Protein AF-A0A182YTF9-F1 (afdb_monomer_lite)

Secondary structure (DSSP, 8-state):
--TT-S-SSPPPSSTTSPPPP-HHHHHHSS----------TTS-GGG--HHHHHHHHHHHHHHHHHHHHHHHHT----TTSPPP----TTSEEEEEEEE-TTS-EEEEEEEETTS-EEEEEGGG--------

Organism: Anopheles stephensi (NCBI:txid30069)

Sequence (132 aa):
MCLNSRPLTPIPNSPDDLEVLTPGHFITGSNLQMVHEVDVTKIPDNRLTHWERTQKIMQAIWARWYPEYLQQLQARATKGCKPPVKVELGKLKLFHFNPGKDDIVRVVSLKTIDGKTITRPVAKIALLPLQD

pLDDT: mean 78.74, std 13.12, range [42.38, 94.5]

InterPro domains:
  IPR040676 Domain of unknown function DUF5641 [PF18701] (50-77)
  IPR040676 Domain of unknown function DUF5641 [PF18701] (83-128)

Radius of gyration: 21.81 Å; chains: 1; bounding box: 58×39×56 Å

Foldseek 3Di:
DCPFQDFPDDDDDDPPDDDGDTNVCVVPVDHPDDDDDDACLPPDPVPDDPVVVVVNVVVVCCVVVVVVVVVVVPPPCDVPNDPPPPPPPPQWDFDAFDADPVRHGQKTWIAGPVRDIDIDGPVPDDDDPDDD

Structure (mmCIF, N/CA/C/O backbone):
data_AF-A0A182YTF9-F1
#
_entry.id   AF-A0A182YTF9-F1
#
loop_
_atom_site.group_PDB
_atom_site.id
_atom_site.type_symbol
_atom_site.label_atom_id
_atom_site.label_alt_id
_atom_site.label_comp_id
_atom_site.label_asym_id
_atom_site.label_entity_id
_atom_site.label_seq_id
_atom_site.pdbx_PDB_ins_code
_atom_site.Cartn_x
_atom_site.Cartn_y
_atom_site.Cartn_z
_atom_site.occupancy
_atom_site.B_iso_or_equiv
_atom_site.auth_seq_id
_atom_site.auth_comp_id
_atom_site.auth_asym_id
_atom_site.auth_atom_id
_atom_site.pdbx_PDB_model_num
ATOM 1 N N . MET A 1 1 ? 7.658 -4.626 -6.310 1.00 52.09 1 MET A N 1
ATOM 2 C CA . MET A 1 1 ? 7.806 -4.080 -4.936 1.00 52.09 1 MET A CA 1
ATOM 3 C C . MET A 1 1 ? 6.552 -4.369 -4.122 1.00 52.09 1 MET A C 1
ATOM 5 O O . MET A 1 1 ? 5.469 -4.325 -4.679 1.00 52.09 1 MET A O 1
ATOM 9 N N . CYS A 1 2 ? 6.690 -4.665 -2.830 1.00 60.22 2 CYS A N 1
ATOM 10 C CA . CYS A 1 2 ? 5.681 -5.353 -2.010 1.00 60.22 2 CYS A CA 1
ATOM 11 C C . CYS A 1 2 ? 5.376 -4.616 -0.687 1.00 60.22 2 CYS A C 1
ATOM 13 O O . CYS A 1 2 ? 5.368 -5.218 0.384 1.00 60.22 2 CYS A O 1
ATOM 15 N N . LEU A 1 3 ? 5.109 -3.303 -0.746 1.00 67.94 3 LEU A N 1
ATOM 16 C CA . LEU A 1 3 ? 4.837 -2.486 0.452 1.00 67.94 3 LEU A CA 1
ATOM 17 C C . LEU A 1 3 ? 3.601 -2.975 1.240 1.00 67.94 3 LEU A C 1
ATOM 19 O O . LEU A 1 3 ? 3.587 -2.921 2.465 1.00 67.94 3 LEU A O 1
ATOM 23 N N . ASN A 1 4 ? 2.601 -3.519 0.541 1.00 76.38 4 ASN A N 1
ATOM 24 C CA . ASN A 1 4 ? 1.325 -3.956 1.119 1.00 76.38 4 ASN A CA 1
ATOM 25 C C . ASN A 1 4 ? 1.134 -5.482 1.116 1.00 76.38 4 ASN A C 1
ATOM 27 O O . ASN A 1 4 ? 0.082 -5.962 1.530 1.00 76.38 4 ASN A O 1
ATOM 31 N N . SER A 1 5 ? 2.134 -6.247 0.670 1.00 80.62 5 SER A N 1
ATOM 32 C CA . SER A 1 5 ? 2.064 -7.717 0.603 1.00 80.62 5 SER A CA 1
ATOM 33 C C . SER A 1 5 ? 2.675 -8.392 1.839 1.00 80.62 5 SER A C 1
ATOM 35 O O . SER A 1 5 ? 2.741 -9.614 1.903 1.00 80.62 5 SER A O 1
ATOM 37 N N . ARG A 1 6 ? 3.142 -7.616 2.830 1.00 80.06 6 ARG A N 1
ATOM 38 C CA . ARG A 1 6 ? 3.719 -8.164 4.064 1.00 80.06 6 ARG A CA 1
ATOM 39 C C . ARG A 1 6 ? 2.627 -8.831 4.923 1.00 80.06 6 ARG A C 1
ATOM 41 O O . ARG A 1 6 ? 1.633 -8.168 5.214 1.00 80.06 6 ARG A O 1
ATOM 48 N N . PRO A 1 7 ? 2.825 -10.076 5.387 1.00 80.94 7 PRO A N 1
ATOM 49 C CA . PRO A 1 7 ? 1.922 -10.750 6.322 1.00 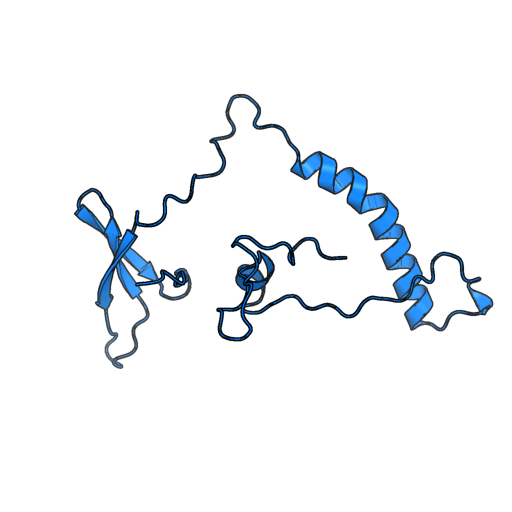80.94 7 PRO A CA 1
ATOM 50 C C . PRO A 1 7 ? 1.668 -9.949 7.609 1.00 80.94 7 PRO A C 1
ATOM 52 O O . PRO A 1 7 ? 2.614 -9.480 8.247 1.00 80.94 7 PRO A O 1
ATOM 55 N N . LEU A 1 8 ? 0.396 -9.813 7.994 1.00 78.62 8 LEU A N 1
ATOM 56 C CA . LEU A 1 8 ? -0.050 -9.355 9.319 1.00 78.62 8 LEU A CA 1
ATOM 57 C C . LEU A 1 8 ? -0.298 -10.529 10.271 1.00 78.62 8 LEU A C 1
ATOM 59 O O . LEU A 1 8 ? -0.228 -10.355 11.485 1.00 78.62 8 LEU A O 1
ATOM 63 N N . THR A 1 9 ? -0.588 -11.707 9.722 1.00 77.19 9 THR A N 1
ATOM 64 C CA . THR A 1 9 ? -0.745 -12.970 10.449 1.00 77.19 9 THR A CA 1
ATOM 65 C C . THR A 1 9 ? 0.479 -13.867 10.235 1.00 77.19 9 THR A C 1
ATOM 67 O O . THR A 1 9 ? 1.241 -13.640 9.288 1.00 77.19 9 THR A O 1
ATOM 70 N N . PRO A 1 10 ? 0.700 -14.881 11.094 1.00 78.62 10 PRO A N 1
ATOM 71 C CA . PRO A 1 10 ? 1.683 -15.925 10.828 1.00 78.62 10 PRO A CA 1
ATOM 72 C C . PRO A 1 10 ? 1.474 -16.538 9.442 1.00 78.62 10 PRO A C 1
ATOM 74 O O . PRO A 1 10 ? 0.339 -16.664 8.978 1.00 78.62 10 PRO A O 1
ATOM 77 N N . ILE A 1 11 ? 2.577 -16.886 8.782 1.00 79.38 11 ILE A N 1
ATOM 78 C CA . ILE A 1 11 ? 2.524 -17.580 7.498 1.00 79.38 11 ILE A CA 1
ATOM 79 C C . ILE A 1 11 ? 2.081 -19.026 7.783 1.00 79.38 11 ILE A C 1
ATOM 81 O O . ILE A 1 11 ? 2.667 -19.650 8.672 1.00 79.38 11 ILE A O 1
ATOM 85 N N . PRO A 1 12 ? 1.051 -19.535 7.092 1.00 76.56 12 PRO A N 1
ATOM 86 C CA . PRO A 1 12 ? 0.579 -20.898 7.242 1.00 76.56 12 PRO A CA 1
ATOM 87 C C . PRO A 1 12 ? 1.645 -21.911 6.831 1.00 76.56 12 PRO A C 1
ATOM 89 O O . PRO A 1 12 ? 2.488 -21.630 5.977 1.00 76.56 12 PRO A O 1
ATOM 92 N N . ASN A 1 13 ? 1.583 -23.097 7.431 1.00 77.69 13 ASN A N 1
ATOM 93 C CA . ASN A 1 13 ? 2.541 -24.181 7.194 1.00 77.69 13 ASN A CA 1
ATOM 94 C C . ASN A 1 13 ? 1.908 -25.375 6.463 1.00 77.69 13 ASN A C 1
ATOM 96 O O . ASN A 1 13 ? 2.628 -26.290 6.067 1.00 77.69 13 ASN A O 1
ATOM 100 N N . SER A 1 14 ? 0.584 -25.374 6.290 1.00 80.56 14 SER A N 1
ATOM 101 C CA . SER A 1 14 ? -0.182 -26.411 5.604 1.00 80.56 14 SER A CA 1
ATOM 102 C C . SER A 1 14 ? -0.945 -25.822 4.408 1.00 80.56 14 SER A C 1
ATOM 104 O O . SER A 1 14 ? -1.412 -24.687 4.488 1.00 80.56 14 SER A O 1
ATOM 106 N N . PRO A 1 15 ? -1.114 -26.565 3.298 1.00 72.44 15 PRO A N 1
ATOM 107 C CA . PRO A 1 15 ? -1.955 -26.143 2.173 1.00 72.44 15 PRO A CA 1
ATOM 108 C C . PRO A 1 15 ? -3.451 -26.027 2.516 1.00 72.44 15 PRO A C 1
ATOM 110 O O . PRO A 1 15 ? -4.178 -25.373 1.774 1.00 72.44 15 PRO A O 1
ATOM 113 N N . ASP A 1 16 ? -3.895 -26.629 3.623 1.00 78.75 16 ASP A N 1
ATOM 114 C CA . ASP A 1 16 ? -5.275 -26.515 4.123 1.00 78.75 16 ASP A CA 1
ATOM 115 C C . ASP A 1 16 ? -5.497 -25.268 4.998 1.00 78.75 16 ASP A C 1
ATOM 117 O O . ASP A 1 16 ? -6.626 -24.969 5.393 1.00 78.75 16 ASP A O 1
ATOM 121 N N . ASP A 1 17 ? -4.428 -24.543 5.334 1.00 76.69 17 ASP A N 1
ATOM 122 C CA . ASP A 1 17 ? -4.526 -23.352 6.166 1.00 76.69 17 ASP A CA 1
ATOM 123 C C . ASP A 1 17 ? -5.096 -22.159 5.377 1.00 76.69 17 ASP A C 1
ATOM 125 O O . ASP A 1 17 ? -4.943 -22.023 4.161 1.00 76.69 17 ASP A O 1
ATOM 129 N N . LEU A 1 18 ? -5.717 -21.232 6.106 1.00 74.12 18 LEU A N 1
ATOM 130 C CA . LEU A 1 18 ? -6.267 -19.997 5.548 1.00 74.12 18 LEU A CA 1
ATOM 131 C C . LEU A 1 18 ? -5.179 -19.097 4.937 1.00 74.12 18 LEU A C 1
ATOM 133 O O . LEU A 1 18 ? -4.054 -19.013 5.436 1.00 74.12 18 LEU A O 1
ATOM 137 N N . GLU A 1 19 ? -5.549 -18.360 3.884 1.00 78.25 19 GLU A N 1
ATOM 138 C CA . GLU A 1 19 ? -4.661 -17.391 3.238 1.00 78.25 19 GLU A CA 1
ATOM 139 C C . GLU A 1 19 ? -4.178 -16.316 4.228 1.00 78.25 19 GLU A C 1
ATOM 141 O O . GLU A 1 19 ? -4.920 -15.818 5.081 1.00 78.25 19 GLU A O 1
ATOM 146 N N . VAL A 1 20 ? -2.906 -15.934 4.094 1.00 83.00 20 VAL A N 1
ATOM 147 C CA . VAL A 1 20 ? -2.277 -14.905 4.922 1.00 83.00 20 VAL A CA 1
ATOM 148 C C . VAL A 1 20 ? -2.952 -13.557 4.731 1.00 83.00 20 VAL A C 1
ATOM 150 O O . VAL A 1 20 ? -2.998 -13.015 3.626 1.00 83.00 20 VAL A O 1
ATOM 153 N N . LEU A 1 21 ? -3.332 -12.930 5.841 1.00 81.81 21 LEU A N 1
ATOM 154 C CA . LEU A 1 21 ? -3.853 -11.575 5.809 1.00 81.81 21 LEU A CA 1
ATOM 155 C C . LEU A 1 21 ? -2.709 -10.568 5.640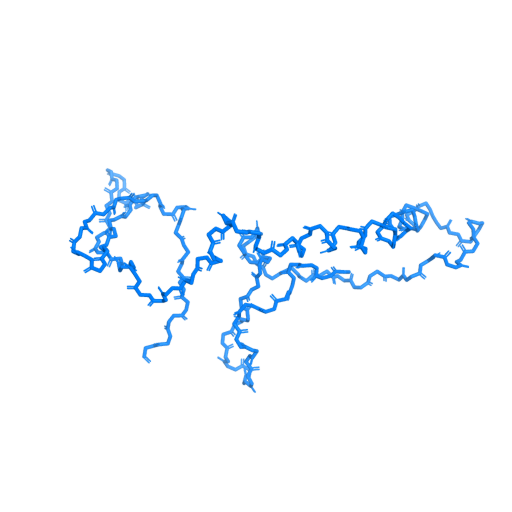 1.00 81.81 21 LEU A C 1
ATOM 157 O O . LEU A 1 21 ? -1.745 -10.561 6.404 1.00 81.81 21 LEU A O 1
ATOM 161 N N . THR A 1 22 ? -2.826 -9.678 4.658 1.00 83.81 22 THR A N 1
ATOM 162 C CA . THR A 1 22 ? -1.843 -8.620 4.350 1.00 83.81 22 THR A CA 1
ATOM 163 C C . THR A 1 22 ? -2.539 -7.257 4.329 1.00 83.81 22 THR A C 1
ATOM 165 O O . THR A 1 22 ? -3.752 -7.210 4.114 1.00 83.81 22 THR A O 1
ATOM 168 N N . PRO A 1 23 ? -1.832 -6.121 4.505 1.00 83.19 23 PRO A N 1
ATOM 169 C CA . PRO A 1 23 ? -2.442 -4.800 4.347 1.00 83.19 23 PRO A CA 1
ATOM 170 C C . PRO A 1 23 ? -3.163 -4.629 3.000 1.00 83.19 23 PRO A C 1
ATOM 172 O O . PRO A 1 23 ? -4.187 -3.954 2.931 1.00 83.19 23 PRO A O 1
ATOM 175 N N . GLY A 1 24 ? -2.675 -5.290 1.945 1.00 83.12 24 GLY A N 1
ATOM 176 C CA . GLY A 1 24 ? -3.289 -5.306 0.619 1.00 83.12 24 GLY A CA 1
ATOM 177 C C . GLY A 1 24 ? -4.728 -5.815 0.588 1.00 83.12 24 GLY A C 1
ATOM 178 O O . GLY A 1 24 ? -5.548 -5.227 -0.120 1.00 83.12 24 GLY A O 1
ATOM 179 N N . HIS A 1 25 ? -5.056 -6.810 1.419 1.00 83.62 25 HIS A N 1
ATOM 180 C CA . HIS A 1 25 ? -6.417 -7.338 1.541 1.00 83.62 25 HIS A CA 1
ATOM 181 C C . HIS A 1 25 ? -7.411 -6.274 2.010 1.00 83.62 25 HIS A C 1
ATOM 183 O O . HIS A 1 25 ? -8.537 -6.232 1.530 1.00 83.62 25 HIS A O 1
ATOM 189 N N . PHE A 1 26 ? -7.004 -5.365 2.898 1.00 80.81 26 PHE A N 1
ATOM 190 C CA . PHE A 1 26 ? -7.883 -4.288 3.366 1.00 80.81 26 PHE A CA 1
ATOM 191 C C . PHE A 1 26 ? -8.062 -3.167 2.340 1.00 80.81 26 PHE A C 1
ATOM 193 O O . PHE A 1 26 ? -9.077 -2.476 2.362 1.00 80.81 26 PHE A O 1
ATOM 200 N N . ILE A 1 27 ? -7.077 -2.971 1.462 1.00 78.62 27 ILE A N 1
ATOM 201 C CA . ILE A 1 27 ? -7.113 -1.926 0.433 1.00 78.62 27 ILE A CA 1
ATOM 202 C C . ILE A 1 27 ? -7.935 -2.386 -0.776 1.00 78.62 27 ILE A C 1
ATOM 204 O O . ILE A 1 27 ? -8.713 -1.606 -1.317 1.00 78.62 27 ILE A O 1
ATOM 208 N N . THR A 1 28 ? -7.759 -3.642 -1.193 1.00 79.00 28 THR A N 1
ATOM 209 C CA . THR A 1 28 ? -8.245 -4.144 -2.494 1.00 79.00 28 THR A CA 1
ATOM 210 C C . THR A 1 28 ? -9.269 -5.272 -2.351 1.00 79.00 28 THR A C 1
ATOM 212 O O . THR A 1 28 ? -9.919 -5.636 -3.323 1.00 79.00 28 THR A O 1
ATOM 215 N N . GLY A 1 29 ? -9.433 -5.835 -1.150 1.00 77.12 29 GLY A N 1
ATOM 216 C CA . GLY A 1 29 ? -10.294 -6.994 -0.891 1.00 77.12 29 GLY A CA 1
ATOM 217 C C . GLY A 1 29 ? -9.639 -8.348 -1.186 1.00 77.12 29 GLY A C 1
ATOM 218 O O . GLY A 1 29 ? -10.242 -9.378 -0.911 1.00 77.12 29 GLY A O 1
ATOM 219 N N . SER A 1 30 ? -8.414 -8.364 -1.717 1.00 77.56 30 SER A N 1
ATOM 220 C CA . SER A 1 30 ? -7.677 -9.578 -2.076 1.00 77.56 30 SER A CA 1
ATOM 221 C C . SER A 1 30 ? -6.172 -9.400 -1.888 1.00 77.56 30 SER A C 1
ATOM 223 O O . SER A 1 30 ? -5.673 -8.293 -1.654 1.00 77.56 30 SER A O 1
ATOM 225 N N . ASN A 1 31 ? -5.433 -10.496 -2.029 1.00 74.12 31 ASN A N 1
ATOM 226 C CA . ASN A 1 31 ? -3.984 -10.470 -2.007 1.00 74.12 31 ASN A CA 1
ATOM 227 C C . ASN A 1 31 ? -3.433 -9.617 -3.156 1.00 74.12 31 ASN A C 1
ATOM 229 O O . ASN A 1 31 ? -3.796 -9.790 -4.322 1.00 74.12 31 ASN A O 1
ATOM 233 N N . LEU A 1 32 ? -2.531 -8.694 -2.821 1.00 73.50 32 LEU A N 1
ATOM 234 C CA . LEU A 1 32 ? -1.793 -7.908 -3.801 1.00 73.50 32 LEU A CA 1
ATOM 235 C C . LEU A 1 32 ? -0.642 -8.757 -4.340 1.00 73.50 32 LEU A C 1
ATOM 237 O O . LEU A 1 32 ? 0.510 -8.621 -3.912 1.00 73.50 32 LEU A O 1
ATOM 241 N N . GLN A 1 33 ? -0.977 -9.639 -5.279 1.00 68.38 33 GLN A N 1
ATOM 242 C CA . GLN A 1 33 ? -0.002 -10.305 -6.127 1.00 68.38 33 GLN A CA 1
ATOM 243 C C . GLN A 1 33 ? 0.308 -9.401 -7.314 1.00 68.38 33 GLN A C 1
ATOM 245 O O . GLN A 1 33 ? -0.540 -9.134 -8.161 1.00 68.38 33 GLN A O 1
ATOM 250 N N . MET A 1 34 ? 1.538 -8.907 -7.362 1.00 69.00 34 MET A N 1
ATOM 251 C CA . MET A 1 34 ? 2.052 -8.184 -8.515 1.00 69.00 34 MET A CA 1
ATOM 252 C C . MET A 1 34 ? 3.123 -9.048 -9.162 1.00 69.00 34 MET A C 1
ATOM 254 O O . MET A 1 34 ? 4.030 -9.522 -8.475 1.00 69.00 34 MET A O 1
ATOM 258 N N . VAL A 1 35 ? 3.016 -9.251 -10.475 1.00 73.31 35 VAL A N 1
ATOM 259 C CA . VAL A 1 35 ? 4.065 -9.921 -11.249 1.00 73.31 35 VAL A CA 1
ATOM 260 C C . VAL A 1 35 ? 5.359 -9.125 -11.086 1.00 73.31 35 VAL A C 1
ATOM 262 O O . VAL A 1 35 ? 5.349 -7.894 -11.117 1.00 73.31 35 VAL A O 1
ATOM 265 N N . HIS A 1 36 ? 6.474 -9.821 -10.866 1.00 68.19 36 HIS A N 1
ATOM 266 C CA . HIS A 1 36 ? 7.776 -9.172 -10.787 1.00 68.19 36 HIS A CA 1
ATOM 267 C C . HIS A 1 36 ? 8.088 -8.483 -12.121 1.00 68.19 36 HIS A C 1
ATOM 269 O O . HIS A 1 36 ? 8.224 -9.142 -13.149 1.00 68.19 36 HIS A O 1
ATOM 275 N N . GLU A 1 37 ? 8.199 -7.157 -12.098 1.00 75.44 37 GLU A N 1
ATOM 276 C CA . GLU A 1 37 ? 8.682 -6.387 -13.242 1.00 75.44 37 GLU A CA 1
ATOM 277 C C . GLU A 1 37 ? 10.169 -6.684 -13.480 1.00 75.44 37 GLU A C 1
ATOM 279 O O . GLU A 1 37 ? 10.957 -6.784 -12.535 1.00 75.44 37 GLU A O 1
ATOM 284 N N . VAL A 1 38 ? 10.554 -6.821 -14.752 1.00 85.69 38 VAL A N 1
ATOM 285 C CA . VAL A 1 38 ? 11.956 -6.978 -15.159 1.00 85.69 38 VAL A CA 1
ATOM 286 C C . VAL A 1 38 ? 12.693 -5.661 -14.913 1.00 85.69 38 VAL A C 1
ATOM 288 O O . VAL A 1 38 ? 12.205 -4.594 -15.287 1.00 85.69 38 VAL A O 1
ATOM 291 N N . ASP A 1 39 ? 13.872 -5.722 -14.293 1.00 88.50 39 ASP A N 1
ATOM 292 C CA . ASP A 1 39 ? 14.716 -4.540 -14.102 1.00 88.50 39 ASP A CA 1
ATOM 293 C C . ASP A 1 39 ? 15.291 -4.078 -15.447 1.00 88.50 39 ASP A C 1
ATOM 295 O O . ASP A 1 39 ? 16.107 -4.761 -16.071 1.00 88.50 39 ASP A O 1
ATOM 299 N N . VAL A 1 40 ? 14.860 -2.896 -15.884 1.00 93.00 40 VAL A N 1
ATOM 300 C CA . VAL A 1 40 ? 15.277 -2.271 -17.145 1.00 93.00 40 VAL A CA 1
ATOM 301 C C . VAL A 1 40 ? 16.174 -1.051 -16.913 1.00 93.00 40 VAL A C 1
ATOM 303 O O . VAL A 1 40 ? 16.590 -0.393 -17.868 1.00 93.00 40 VAL A O 1
ATOM 306 N N . THR A 1 41 ? 16.533 -0.746 -15.659 1.00 90.06 41 THR A N 1
ATOM 307 C CA . THR A 1 41 ? 17.305 0.457 -15.295 1.00 90.06 41 THR A CA 1
ATOM 308 C C . THR A 1 41 ? 18.664 0.545 -15.989 1.00 90.06 41 THR A C 1
ATOM 310 O O . THR A 1 41 ? 19.098 1.639 -16.355 1.00 90.06 41 THR A O 1
ATOM 313 N N . LYS A 1 42 ? 19.318 -0.596 -16.236 1.00 92.44 42 LYS A N 1
ATOM 314 C CA . LYS A 1 42 ? 20.643 -0.679 -16.879 1.00 92.44 42 LYS A CA 1
ATOM 315 C C . LYS A 1 42 ? 20.594 -0.815 -18.402 1.00 92.44 42 LYS A C 1
ATOM 317 O O . LYS A 1 42 ? 21.640 -0.792 -19.049 1.00 92.44 42 LYS A O 1
ATOM 322 N N . ILE A 1 43 ? 19.409 -0.975 -18.986 1.00 93.50 43 ILE A N 1
ATOM 323 C CA . ILE A 1 43 ? 19.264 -1.178 -20.428 1.00 93.50 43 ILE A CA 1
ATOM 324 C C . ILE A 1 43 ? 19.315 0.186 -21.136 1.00 93.50 43 ILE A C 1
ATOM 326 O O . ILE A 1 43 ? 18.603 1.107 -20.730 1.00 93.50 43 ILE A O 1
ATOM 330 N N . PRO A 1 44 ? 20.136 0.354 -22.188 1.00 93.69 44 PRO A N 1
ATOM 331 C CA . PRO A 1 44 ? 20.160 1.576 -22.992 1.00 93.69 44 PRO A CA 1
ATOM 332 C C . PRO A 1 44 ? 18.797 1.902 -23.627 1.00 93.69 44 PRO A C 1
ATOM 334 O O . PRO A 1 44 ? 18.126 1.010 -24.144 1.00 93.69 44 PRO A O 1
ATOM 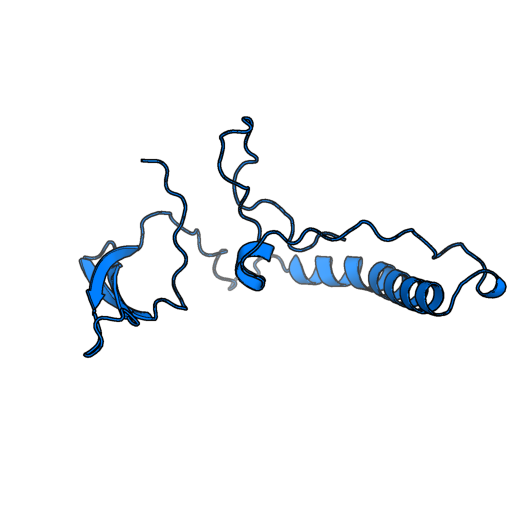337 N N . ASP A 1 45 ? 18.405 3.180 -23.659 1.00 92.06 45 ASP A N 1
ATOM 338 C CA . ASP A 1 45 ? 17.055 3.604 -24.084 1.00 92.06 45 ASP A CA 1
ATOM 339 C C . ASP A 1 45 ? 16.715 3.251 -25.539 1.00 92.06 45 ASP A C 1
ATOM 341 O O . ASP A 1 45 ? 15.544 3.096 -25.896 1.00 92.06 45 ASP A O 1
ATOM 345 N N . ASN A 1 46 ? 17.729 3.097 -26.390 1.00 93.75 46 ASN A N 1
ATOM 346 C CA . ASN A 1 46 ? 17.575 2.676 -27.782 1.00 93.75 46 ASN A CA 1
ATOM 347 C C . ASN A 1 46 ? 17.178 1.199 -27.937 1.00 93.75 46 ASN A C 1
ATOM 349 O O . ASN A 1 46 ? 16.800 0.798 -29.032 1.00 93.75 46 ASN A O 1
ATOM 353 N N . ARG A 1 47 ? 17.258 0.399 -26.868 1.00 93.88 47 ARG A N 1
ATOM 354 C CA . ARG A 1 47 ? 16.852 -1.015 -26.843 1.00 93.88 47 ARG A CA 1
ATOM 355 C C . ARG A 1 47 ? 15.539 -1.247 -26.098 1.00 93.88 47 ARG A C 1
ATOM 357 O O . ARG A 1 47 ? 15.161 -2.393 -25.903 1.00 93.88 47 ARG A O 1
ATOM 364 N N . LEU A 1 48 ? 14.878 -0.173 -25.667 1.00 94.19 48 LEU A N 1
ATOM 365 C CA . LEU A 1 48 ? 13.640 -0.235 -24.902 1.00 94.19 48 LEU A CA 1
ATOM 366 C C . LEU A 1 48 ? 12.442 0.106 -25.780 1.00 94.19 48 LEU A C 1
ATOM 368 O O . LEU A 1 48 ? 12.436 1.120 -26.485 1.00 94.19 48 LEU A O 1
ATOM 372 N N . THR A 1 49 ? 11.401 -0.712 -25.674 1.00 94.50 49 THR A N 1
ATOM 373 C CA . THR A 1 49 ? 10.059 -0.383 -26.152 1.00 94.50 49 THR A CA 1
ATOM 374 C C . THR A 1 49 ? 9.494 0.815 -25.387 1.00 94.50 49 THR A C 1
ATOM 376 O O . THR A 1 49 ? 9.989 1.209 -24.328 1.00 94.50 49 THR A O 1
ATOM 379 N N . HIS A 1 50 ? 8.415 1.406 -25.904 1.00 93.69 50 HIS A N 1
ATOM 380 C CA . HIS A 1 50 ? 7.741 2.512 -25.224 1.00 93.69 50 HIS A CA 1
ATOM 381 C C . HIS A 1 50 ? 7.312 2.138 -23.795 1.00 93.69 50 HIS A C 1
ATOM 383 O O . HIS A 1 50 ? 7.566 2.895 -22.861 1.00 93.69 50 HIS A O 1
ATOM 389 N N . TRP A 1 51 ? 6.730 0.946 -23.619 1.00 91.88 51 TRP A N 1
ATOM 390 C CA . TRP A 1 51 ? 6.332 0.451 -22.302 1.00 91.88 51 TRP A CA 1
ATOM 391 C C . TRP A 1 51 ? 7.532 0.299 -21.367 1.00 91.88 51 TRP A C 1
ATOM 393 O O . TRP A 1 51 ? 7.507 0.821 -20.256 1.00 91.88 51 TRP A O 1
ATOM 403 N N . GLU A 1 52 ? 8.617 -0.329 -21.820 1.00 92.75 52 GLU A N 1
ATOM 404 C CA . GLU A 1 52 ? 9.801 -0.517 -20.978 1.00 92.75 52 GLU A CA 1
ATOM 405 C C . GLU A 1 52 ? 10.486 0.810 -20.620 1.00 92.75 52 GLU A C 1
ATOM 407 O O . GLU A 1 52 ? 11.042 0.938 -19.534 1.00 92.75 52 GLU A O 1
ATOM 412 N N . ARG A 1 53 ? 10.400 1.842 -21.471 1.00 93.44 53 ARG A N 1
ATOM 413 C CA . ARG A 1 53 ? 10.846 3.198 -21.102 1.00 93.44 53 ARG A CA 1
ATOM 414 C 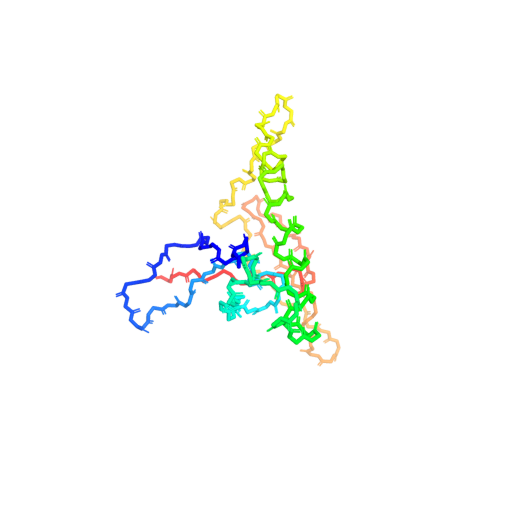C . ARG A 1 53 ? 10.009 3.780 -19.965 1.00 93.44 53 ARG A C 1
ATOM 416 O O . ARG A 1 53 ? 10.575 4.331 -19.023 1.00 93.44 53 ARG A O 1
ATOM 423 N N . THR A 1 54 ? 8.683 3.643 -20.015 1.00 92.62 54 THR A N 1
ATOM 424 C CA . THR A 1 54 ? 7.803 4.055 -18.907 1.00 92.62 54 THR A CA 1
ATOM 425 C C . THR A 1 54 ? 8.144 3.294 -17.625 1.00 92.62 54 THR A C 1
ATOM 427 O O . THR A 1 54 ? 8.271 3.903 -16.564 1.00 92.62 54 THR A O 1
ATOM 430 N N . GLN A 1 55 ? 8.368 1.984 -17.732 1.00 91.31 55 GLN A N 1
ATOM 431 C CA . GLN A 1 55 ? 8.778 1.130 -16.616 1.00 91.31 55 GLN A CA 1
ATOM 432 C C . GLN A 1 55 ? 10.122 1.569 -16.027 1.00 91.31 55 GLN A C 1
ATOM 434 O O . GLN A 1 55 ? 10.245 1.718 -14.815 1.00 91.31 55 GLN A O 1
ATOM 439 N N . LYS A 1 56 ? 11.106 1.889 -16.871 1.00 93.25 56 LYS A N 1
ATOM 440 C CA . LYS A 1 56 ? 12.411 2.404 -16.444 1.00 93.25 56 LYS A CA 1
ATOM 441 C C . LYS A 1 56 ? 12.295 3.702 -15.646 1.00 93.25 56 LYS A C 1
ATOM 443 O O . LYS A 1 56 ? 12.952 3.846 -14.616 1.00 93.25 56 LYS A O 1
ATOM 448 N N . ILE A 1 57 ? 11.446 4.632 -16.090 1.00 92.81 57 ILE A N 1
ATOM 449 C CA . ILE A 1 57 ? 11.178 5.884 -15.365 1.00 92.81 57 ILE A CA 1
ATOM 450 C C . ILE A 1 57 ? 10.542 5.584 -14.004 1.00 92.81 57 ILE A C 1
ATOM 452 O O . ILE A 1 57 ? 10.993 6.115 -12.990 1.00 92.81 57 ILE A O 1
ATOM 456 N N . MET A 1 58 ? 9.535 4.707 -13.962 1.00 92.06 58 MET A N 1
ATOM 457 C CA . MET A 1 58 ? 8.896 4.298 -12.709 1.00 92.06 58 MET A CA 1
ATOM 458 C C . MET A 1 58 ? 9.903 3.659 -11.745 1.00 92.06 58 MET A C 1
ATOM 460 O O . MET A 1 58 ? 9.965 4.056 -10.583 1.00 92.06 58 MET A O 1
ATOM 464 N N . GLN A 1 59 ? 10.743 2.735 -12.221 1.00 91.62 59 GLN A N 1
ATOM 465 C CA . GLN A 1 59 ? 11.795 2.093 -11.425 1.00 91.62 59 GLN A CA 1
ATOM 466 C C . GLN A 1 59 ? 12.798 3.114 -10.872 1.00 91.62 59 GLN A C 1
ATOM 468 O O . GLN A 1 59 ? 13.167 3.031 -9.701 1.00 91.62 59 GLN A O 1
ATOM 473 N N . ALA A 1 60 ? 13.189 4.116 -11.664 1.00 91.81 60 ALA A N 1
ATOM 474 C CA . ALA A 1 60 ? 14.078 5.187 -11.214 1.00 91.81 60 ALA A CA 1
ATOM 475 C C . ALA A 1 60 ? 13.437 6.073 -10.131 1.00 91.81 60 ALA A C 1
ATOM 477 O O . ALA A 1 60 ? 14.086 6.390 -9.130 1.00 91.81 60 ALA A O 1
ATOM 478 N N . ILE A 1 61 ? 12.161 6.444 -10.298 1.00 91.44 61 ILE A N 1
ATOM 479 C CA . ILE A 1 61 ? 11.405 7.194 -9.284 1.00 91.44 61 ILE A CA 1
ATOM 480 C C . ILE A 1 61 ? 11.355 6.392 -7.986 1.00 91.44 61 ILE A C 1
ATOM 482 O O . ILE A 1 61 ? 11.689 6.917 -6.926 1.00 91.44 61 ILE A O 1
ATOM 486 N N . TRP A 1 62 ? 10.992 5.114 -8.067 1.00 87.56 62 TRP A N 1
ATOM 487 C CA . TRP A 1 62 ? 10.878 4.246 -6.904 1.00 87.56 62 TRP A CA 1
ATOM 488 C C . TRP A 1 62 ? 12.208 4.019 -6.193 1.00 87.56 62 TRP A C 1
ATOM 490 O O . TRP A 1 62 ? 12.247 4.104 -4.968 1.00 87.56 62 TRP A O 1
ATOM 500 N N . ALA A 1 63 ? 13.299 3.797 -6.930 1.00 89.31 63 ALA A N 1
ATOM 501 C CA . ALA A 1 63 ? 14.631 3.623 -6.353 1.00 89.31 63 ALA A CA 1
ATOM 502 C C . ALA A 1 63 ? 15.077 4.844 -5.532 1.00 89.31 63 ALA A C 1
ATOM 504 O O . ALA A 1 63 ? 15.732 4.688 -4.503 1.00 89.31 63 ALA A O 1
ATOM 505 N N . ARG A 1 64 ? 14.688 6.052 -5.961 1.00 90.56 64 ARG A N 1
ATOM 506 C CA . ARG A 1 64 ? 14.957 7.296 -5.233 1.00 90.56 64 ARG A CA 1
ATOM 507 C C . ARG A 1 64 ? 13.977 7.532 -4.083 1.00 90.56 64 ARG A C 1
ATOM 509 O O . ARG A 1 64 ? 14.391 7.929 -3.002 1.00 90.56 64 ARG A O 1
ATOM 516 N N . TRP A 1 65 ? 12.687 7.305 -4.313 1.00 89.19 65 TRP A N 1
ATOM 517 C CA . TRP A 1 65 ? 11.625 7.671 -3.376 1.00 89.19 65 TRP A CA 1
ATOM 518 C C . TRP A 1 65 ? 11.487 6.697 -2.205 1.00 89.19 65 TRP A C 1
ATOM 520 O O . TRP A 1 65 ? 11.307 7.119 -1.065 1.00 89.19 65 TRP A O 1
ATOM 530 N N . TYR A 1 66 ? 11.575 5.390 -2.464 1.00 87.12 66 TYR A N 1
ATOM 531 C CA . TYR A 1 66 ? 11.311 4.358 -1.459 1.00 87.12 66 TYR A CA 1
ATOM 532 C C . TYR A 1 66 ? 12.178 4.483 -0.193 1.00 87.12 66 TYR A C 1
ATOM 534 O O . TYR A 1 66 ? 11.611 4.398 0.901 1.00 87.12 66 TYR A O 1
ATOM 542 N N . PRO A 1 67 ? 13.507 4.710 -0.283 1.00 87.25 67 PRO A N 1
ATOM 543 C CA . PRO A 1 67 ? 14.342 4.844 0.908 1.00 87.25 67 PRO A CA 1
ATOM 544 C C . PRO A 1 67 ? 13.922 6.026 1.789 1.00 87.25 67 PRO A C 1
ATOM 546 O O . PRO A 1 67 ? 13.810 5.877 3.005 1.00 87.25 67 PRO A O 1
ATOM 549 N N . GLU A 1 68 ? 13.645 7.181 1.177 1.00 86.31 68 GLU A N 1
ATOM 550 C CA . GLU A 1 68 ? 13.234 8.403 1.878 1.00 86.31 68 GLU A CA 1
ATOM 551 C C . GLU A 1 68 ? 11.844 8.238 2.506 1.00 86.31 68 GLU A C 1
ATOM 553 O O . GLU A 1 68 ? 11.626 8.573 3.672 1.00 86.31 68 GLU A O 1
ATOM 558 N N . TYR A 1 69 ? 10.904 7.659 1.761 1.00 83.00 69 TYR A N 1
ATOM 559 C CA . TYR A 1 69 ? 9.545 7.434 2.236 1.00 83.00 69 TYR A CA 1
ATOM 560 C C . TYR A 1 69 ? 9.485 6.449 3.407 1.00 83.00 69 TYR A C 1
ATOM 562 O O . TYR A 1 69 ? 8.793 6.698 4.395 1.00 83.00 69 TYR A O 1
ATOM 570 N N . LEU A 1 70 ? 10.240 5.347 3.349 1.00 77.69 70 LEU A N 1
ATOM 571 C CA . LEU A 1 70 ? 10.300 4.409 4.469 1.00 77.69 70 LEU A CA 1
ATOM 572 C C . LEU A 1 70 ? 10.871 5.048 5.735 1.00 77.69 70 LEU A C 1
ATOM 574 O O . LEU A 1 70 ? 10.376 4.769 6.827 1.00 77.69 70 LEU A O 1
ATOM 578 N N . GLN A 1 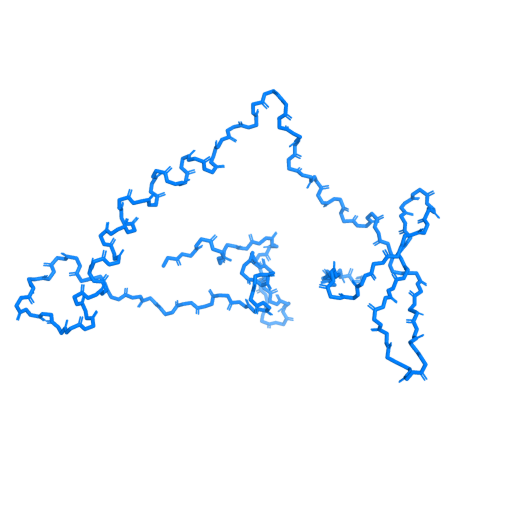71 ? 11.877 5.915 5.604 1.00 79.12 71 GLN A N 1
ATOM 579 C CA . GLN A 1 71 ? 12.411 6.662 6.743 1.00 79.12 71 GLN A CA 1
ATOM 580 C C . GLN A 1 71 ? 11.353 7.587 7.360 1.00 79.12 71 GLN A C 1
ATOM 582 O O . GLN A 1 71 ? 11.280 7.694 8.583 1.00 79.12 71 GLN A O 1
ATOM 587 N N . GLN A 1 72 ? 10.485 8.194 6.544 1.00 75.69 72 GLN A N 1
ATOM 588 C CA . GLN A 1 72 ? 9.360 9.002 7.031 1.00 75.69 72 GLN A CA 1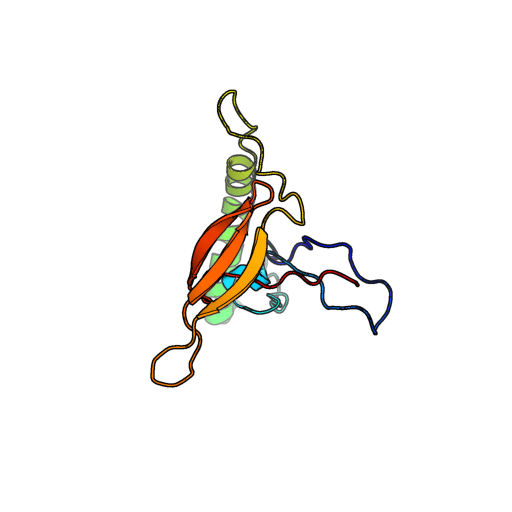
ATOM 589 C C . GLN A 1 72 ? 8.283 8.155 7.728 1.00 75.69 72 GLN A C 1
ATOM 591 O O . GLN A 1 72 ? 7.738 8.576 8.748 1.00 75.69 72 GLN A O 1
ATOM 596 N N . LEU A 1 73 ? 8.000 6.943 7.235 1.00 69.94 73 LEU A N 1
ATOM 597 C CA . LEU A 1 73 ? 7.078 6.007 7.896 1.00 69.94 73 LEU A CA 1
ATOM 598 C C . LEU A 1 73 ? 7.612 5.497 9.239 1.00 69.94 73 LEU A C 1
ATOM 600 O O . LEU A 1 73 ? 6.835 5.189 10.140 1.00 69.94 73 LEU A O 1
ATOM 604 N N . GLN A 1 74 ? 8.935 5.435 9.391 1.00 66.00 74 GLN A N 1
ATOM 605 C CA . GLN A 1 74 ? 9.606 5.100 10.643 1.00 66.00 74 GLN A CA 1
ATOM 606 C C . GLN A 1 74 ? 9.679 6.267 11.630 1.00 66.00 74 GLN A C 1
ATOM 608 O O . GLN A 1 74 ? 10.499 6.197 12.549 1.00 66.00 74 GLN A O 1
ATOM 613 N N . ALA A 1 75 ? 8.848 7.312 11.492 1.00 58.84 75 ALA A N 1
ATOM 614 C CA . ALA A 1 75 ? 8.669 8.310 12.538 1.00 58.84 75 ALA A CA 1
ATOM 615 C C . ALA A 1 75 ? 8.497 7.579 13.877 1.00 58.84 75 ALA A C 1
ATOM 617 O O . ALA A 1 75 ? 7.448 6.997 14.168 1.00 58.84 75 ALA A O 1
ATOM 618 N N . ARG A 1 76 ? 9.588 7.537 14.664 1.00 56.50 76 ARG A N 1
ATOM 619 C CA . ARG A 1 76 ? 9.589 6.964 16.009 1.00 56.50 76 ARG A CA 1
ATOM 620 C C . ARG A 1 76 ? 8.414 7.613 16.692 1.00 56.50 76 ARG A C 1
ATOM 622 O O . ARG A 1 76 ? 8.271 8.821 16.541 1.00 56.50 76 ARG A O 1
ATOM 629 N N . ALA A 1 77 ? 7.610 6.830 17.404 1.00 56.19 77 ALA A N 1
ATOM 630 C CA . ALA A 1 77 ? 6.570 7.358 18.267 1.00 56.19 77 ALA A CA 1
ATOM 631 C C . ALA A 1 77 ? 7.201 8.430 19.171 1.00 56.19 77 ALA A C 1
ATOM 633 O O . ALA A 1 77 ? 7.790 8.136 20.212 1.00 56.19 77 ALA A O 1
ATOM 634 N N . THR A 1 78 ? 7.174 9.677 18.713 1.00 52.12 78 THR A N 1
ATOM 635 C CA . THR A 1 78 ? 7.617 10.834 19.460 1.00 52.12 78 THR A CA 1
ATOM 636 C C . THR A 1 78 ? 6.611 10.959 20.584 1.00 52.12 78 THR A C 1
ATOM 638 O O . THR A 1 78 ? 5.450 10.574 20.433 1.00 52.12 78 THR A O 1
ATOM 641 N N . LYS A 1 79 ? 7.063 11.403 21.759 1.00 49.56 79 LYS A N 1
ATOM 642 C CA . LYS A 1 79 ? 6.207 11.581 22.938 1.00 49.56 79 LYS A CA 1
ATOM 643 C C . LYS A 1 79 ? 4.906 12.292 22.523 1.00 49.56 79 LYS A C 1
ATOM 645 O O . LYS A 1 79 ? 4.937 13.482 22.239 1.00 49.56 79 LYS A O 1
ATOM 650 N N . GLY A 1 80 ? 3.798 11.550 22.432 1.00 53.66 80 GLY A N 1
ATOM 651 C CA . GLY A 1 80 ? 2.514 12.047 21.916 1.00 53.66 80 GLY A CA 1
ATOM 652 C C . GLY A 1 80 ? 1.871 11.193 20.814 1.00 53.66 80 GLY A C 1
ATOM 653 O O . GLY A 1 80 ? 0.645 11.186 20.703 1.00 53.66 80 GLY A O 1
ATOM 654 N N . CYS A 1 81 ? 2.638 10.405 20.054 1.00 51.41 81 CYS A N 1
ATOM 655 C CA . CYS A 1 81 ? 2.068 9.357 19.210 1.00 51.41 81 CYS A CA 1
ATOM 656 C C . CYS A 1 81 ? 1.493 8.277 20.127 1.00 51.41 81 CYS A C 1
ATOM 658 O O . CYS A 1 81 ? 2.237 7.577 20.819 1.00 51.41 81 CYS A O 1
ATOM 660 N N . LYS A 1 82 ? 0.159 8.154 20.156 1.00 55.34 82 LYS A N 1
ATOM 661 C CA . LYS A 1 82 ? -0.499 7.012 20.799 1.00 55.34 82 LYS A CA 1
ATOM 662 C C . LYS A 1 82 ? 0.165 5.746 20.245 1.00 55.34 82 LYS A C 1
ATOM 664 O O . LYS A 1 82 ? 0.399 5.701 19.033 1.00 55.34 82 LYS A O 1
ATOM 669 N N . PRO A 1 83 ? 0.513 4.759 21.092 1.00 53.91 83 PRO A N 1
ATOM 670 C CA . PRO A 1 83 ? 1.080 3.511 20.598 1.00 53.91 83 PRO A CA 1
ATOM 671 C C . PRO A 1 83 ? 0.192 2.981 19.466 1.00 53.91 83 PRO A C 1
ATOM 673 O O . PRO A 1 83 ? -1.023 3.228 19.520 1.00 53.91 83 PRO A O 1
ATOM 676 N N . PRO A 1 84 ? 0.759 2.293 18.448 1.00 54.91 84 PRO A N 1
ATOM 677 C CA . PRO A 1 84 ? -0.060 1.604 17.458 1.00 54.91 84 PRO A CA 1
ATOM 678 C C . PRO A 1 84 ? -1.115 0.853 18.250 1.00 54.91 84 PRO A C 1
ATOM 680 O O . PRO A 1 84 ? -0.755 0.146 19.196 1.00 54.91 84 PRO A O 1
ATOM 683 N N . VAL A 1 85 ? -2.395 1.145 17.980 1.00 53.62 85 VAL A N 1
ATOM 684 C CA . VAL A 1 85 ? -3.504 0.575 18.743 1.00 53.62 85 VAL A CA 1
ATOM 685 C C . VAL A 1 85 ? -3.220 -0.911 18.785 1.00 53.62 85 VAL A C 1
ATOM 687 O O . VAL A 1 85 ? -3.233 -1.556 17.738 1.00 53.62 85 VAL A O 1
ATOM 690 N N . LYS A 1 86 ? -2.872 -1.439 19.966 1.00 48.34 86 LYS A N 1
ATOM 691 C CA . LYS A 1 86 ? -2.827 -2.880 20.152 1.00 48.34 86 LYS A CA 1
ATOM 692 C C . LYS A 1 86 ? -4.233 -3.311 19.790 1.00 48.34 86 LYS A C 1
ATOM 694 O O . LYS A 1 86 ? -5.186 -2.978 20.501 1.00 48.34 86 LYS A O 1
ATOM 699 N N . VAL A 1 87 ? -4.365 -3.936 18.625 1.00 52.94 87 VAL A N 1
ATOM 700 C CA . VAL A 1 87 ? -5.602 -4.577 18.217 1.00 52.94 87 VAL A CA 1
ATOM 701 C C . VAL A 1 87 ? -5.697 -5.781 19.135 1.00 52.94 87 VAL A C 1
ATOM 703 O O . VAL A 1 87 ? -5.214 -6.864 18.835 1.00 52.94 87 VAL A O 1
ATOM 706 N N . GLU A 1 88 ? -6.194 -5.537 20.341 1.00 55.22 88 GLU A N 1
ATOM 707 C CA . GLU A 1 88 ? -6.543 -6.588 21.274 1.00 55.22 88 GLU A CA 1
ATOM 708 C C . GLU A 1 88 ? -7.720 -7.311 20.630 1.00 55.22 88 GLU A C 1
ATOM 710 O O . GLU A 1 88 ? -8.835 -6.781 20.545 1.00 55.22 88 GLU A O 1
ATOM 715 N N . LEU A 1 89 ? -7.421 -8.481 20.067 1.00 53.88 89 LEU A N 1
ATOM 716 C CA . LEU A 1 89 ? -8.413 -9.390 19.516 1.00 53.88 89 LEU A CA 1
ATOM 717 C C . LEU A 1 89 ? -9.512 -9.582 20.575 1.00 53.88 89 LEU A C 1
ATOM 719 O O . LEU A 1 89 ? -9.219 -9.856 21.737 1.00 53.88 89 LEU A O 1
ATOM 723 N N . GLY A 1 90 ? -10.775 -9.362 20.192 1.00 57.91 90 GLY A N 1
ATOM 724 C CA . GLY A 1 90 ? -11.929 -9.570 21.076 1.00 57.91 90 GLY A CA 1
ATOM 725 C C . GLY A 1 90 ? -12.568 -8.330 21.722 1.00 57.91 90 GLY A C 1
ATOM 726 O O . GLY A 1 90 ? -13.495 -8.499 22.513 1.00 57.91 90 GLY A O 1
ATOM 727 N N . LYS A 1 91 ? -12.171 -7.087 21.387 1.00 66.94 91 LYS A N 1
ATOM 728 C CA . LYS A 1 91 ? -12.834 -5.882 21.950 1.00 66.94 91 LYS A CA 1
ATOM 729 C C . LYS A 1 91 ? -14.283 -5.664 21.524 1.00 66.94 91 LYS A C 1
ATOM 731 O O . LYS A 1 91 ? -15.023 -4.987 22.236 1.00 66.94 91 LYS A O 1
ATOM 736 N N . LEU A 1 92 ? -14.669 -6.188 20.366 1.00 73.00 92 LEU A N 1
ATOM 737 C CA . LEU A 1 92 ? -15.992 -6.020 19.776 1.00 73.00 92 LEU A CA 1
ATOM 738 C C . LEU A 1 92 ? -16.508 -7.386 19.339 1.00 73.00 92 LEU A C 1
ATOM 740 O O . LEU A 1 92 ? -15.873 -8.049 18.522 1.00 73.00 92 LEU A O 1
ATOM 744 N N . LYS A 1 93 ? -17.659 -7.792 19.872 1.00 78.88 93 LYS A N 1
ATOM 745 C CA . LYS A 1 93 ? -18.389 -8.981 19.422 1.00 78.88 93 LYS A CA 1
ATOM 746 C C . LYS A 1 93 ? -19.606 -8.548 18.626 1.00 78.88 93 LYS A C 1
ATOM 748 O O . LYS A 1 93 ? -20.303 -7.610 19.018 1.00 78.88 93 LYS A O 1
ATOM 753 N N . LEU A 1 94 ? -19.860 -9.222 17.512 1.00 78.56 94 LEU A N 1
ATOM 754 C CA . LEU A 1 94 ? -21.081 -9.002 16.753 1.00 78.56 94 LEU A CA 1
ATOM 755 C C . LEU A 1 94 ? -22.264 -9.495 17.596 1.00 78.56 94 LEU A C 1
ATOM 757 O O . LEU A 1 94 ? -22.229 -10.605 18.118 1.00 78.56 94 LEU A O 1
ATOM 761 N N . PHE A 1 95 ? -23.247 -8.623 17.818 1.00 83.56 95 PHE A N 1
ATOM 762 C CA . PHE A 1 95 ? -24.334 -8.862 18.769 1.00 83.56 95 PHE A CA 1
ATOM 763 C C . PHE A 1 95 ? -25.688 -9.013 18.079 1.00 83.56 95 PHE A C 1
ATOM 765 O O . PHE A 1 95 ? -26.469 -9.880 18.456 1.00 83.56 95 PHE A O 1
ATOM 772 N N . HIS A 1 96 ? -25.977 -8.177 17.078 1.00 86.06 96 HIS A N 1
ATOM 773 C CA . HIS A 1 96 ? -27.253 -8.227 16.369 1.00 86.06 96 HIS A CA 1
ATOM 774 C C . HIS A 1 96 ? -27.115 -7.751 14.923 1.00 86.06 96 HIS A C 1
ATOM 776 O O . HIS A 1 96 ? -26.434 -6.756 14.652 1.00 86.06 96 HIS A O 1
ATOM 782 N N . PHE A 1 97 ? -27.795 -8.433 14.006 1.00 89.81 97 PHE A N 1
ATOM 783 C CA . PHE A 1 97 ? -27.970 -7.980 12.632 1.00 89.81 97 PHE A CA 1
ATOM 784 C C . PHE A 1 97 ? -29.237 -7.132 12.552 1.00 89.81 97 PHE A C 1
ATOM 786 O O . PHE A 1 97 ? -30.277 -7.565 13.029 1.00 89.81 97 PHE A O 1
ATOM 793 N N . ASN A 1 98 ? -29.162 -5.932 11.972 1.00 88.25 98 ASN A N 1
ATOM 794 C CA . ASN A 1 98 ? -30.341 -5.084 11.791 1.00 88.25 98 ASN A CA 1
ATOM 795 C C . ASN A 1 98 ? -30.764 -5.134 10.310 1.00 88.25 98 ASN A C 1
ATOM 797 O O . ASN A 1 98 ? -30.196 -4.388 9.498 1.00 88.25 98 ASN A O 1
ATOM 801 N N . PRO A 1 99 ? -31.691 -6.032 9.928 1.00 89.75 99 PRO A N 1
ATOM 802 C CA . PRO A 1 99 ? -32.194 -6.106 8.562 1.00 89.75 99 PRO A CA 1
ATOM 803 C C . PRO A 1 99 ? -33.021 -4.863 8.209 1.00 89.75 99 PRO A C 1
ATOM 805 O O . PRO A 1 99 ? -33.729 -4.294 9.043 1.00 89.75 99 PRO A O 1
ATOM 808 N N . GLY A 1 100 ? -32.896 -4.411 6.960 1.00 88.12 100 GLY A N 1
ATOM 809 C CA . GLY A 1 100 ? -33.765 -3.384 6.393 1.00 88.12 100 GLY A CA 1
ATOM 810 C C . GLY A 1 100 ? -35.168 -3.916 6.092 1.00 88.12 100 GLY A C 1
ATOM 811 O O . GLY A 1 100 ? -35.464 -5.092 6.273 1.00 88.12 100 GLY A O 1
ATOM 812 N N . LYS A 1 101 ? -36.043 -3.049 5.569 1.00 89.12 101 LYS A N 1
ATOM 813 C CA . LYS A 1 101 ? -37.394 -3.449 5.115 1.00 89.12 101 LYS A CA 1
ATOM 814 C C . LYS A 1 101 ? -37.375 -4.485 3.983 1.00 89.12 101 LYS A C 1
ATOM 816 O O . LYS A 1 101 ? -38.377 -5.140 3.741 1.00 89.12 101 LYS A O 1
ATOM 821 N N . ASP A 1 102 ? -36.254 -4.573 3.284 1.00 92.25 102 ASP A N 1
ATOM 822 C CA . ASP A 1 102 ? -35.955 -5.497 2.196 1.00 92.25 102 ASP A CA 1
ATOM 823 C C . ASP A 1 102 ? -35.198 -6.752 2.662 1.00 92.25 102 ASP A C 1
ATOM 825 O O . ASP A 1 102 ? -34.667 -7.475 1.829 1.00 92.25 102 ASP A O 1
ATOM 829 N N . ASP A 1 103 ? -35.106 -6.988 3.976 1.00 88.75 103 ASP A N 1
ATOM 830 C CA . ASP A 1 103 ? -34.354 -8.088 4.604 1.00 88.75 103 ASP A CA 1
ATOM 831 C C . ASP A 1 103 ? -32.827 -8.043 4.373 1.00 88.75 103 ASP A C 1
ATOM 833 O O . ASP A 1 103 ? -32.083 -8.962 4.709 1.00 88.75 103 ASP A O 1
ATOM 837 N N . ILE A 1 104 ? -32.308 -6.923 3.853 1.00 88.69 104 ILE A N 1
ATOM 838 C CA . ILE A 1 104 ? -30.871 -6.737 3.620 1.00 88.69 104 ILE A CA 1
ATOM 839 C C . ILE A 1 104 ? -30.229 -6.036 4.818 1.00 88.69 104 ILE A C 1
ATOM 841 O O . ILE A 1 104 ? -30.563 -4.894 5.163 1.00 88.69 104 ILE A O 1
ATOM 845 N N . VAL A 1 105 ? -29.232 -6.685 5.424 1.00 88.62 105 VAL A N 1
ATOM 846 C CA . VAL A 1 105 ? -28.471 -6.127 6.547 1.00 88.62 105 VAL A CA 1
ATOM 847 C C . VAL A 1 105 ? -27.424 -5.133 6.051 1.00 88.62 105 VAL A C 1
ATOM 849 O O . VAL A 1 105 ? -26.435 -5.494 5.418 1.00 88.62 105 VAL A O 1
ATOM 852 N N . ARG A 1 106 ? -27.607 -3.858 6.400 1.00 91.31 106 ARG A N 1
ATOM 853 C CA . ARG A 1 106 ? -26.644 -2.778 6.096 1.00 91.31 106 ARG A CA 1
ATOM 854 C C . ARG A 1 106 ? -25.900 -2.282 7.329 1.00 91.31 106 ARG A C 1
ATOM 856 O O . ARG A 1 106 ? -24.814 -1.713 7.214 1.00 91.31 106 ARG A O 1
ATOM 863 N N . VAL A 1 107 ? -26.476 -2.500 8.509 1.00 90.62 107 VAL A N 1
ATOM 864 C CA . VAL A 1 107 ? -25.960 -2.037 9.799 1.00 90.62 107 VAL A CA 1
ATOM 865 C C . VAL A 1 107 ? -26.030 -3.183 10.796 1.00 90.62 107 VAL A C 1
ATOM 867 O O . VAL A 1 107 ? -27.052 -3.852 10.916 1.00 90.62 107 VAL A O 1
ATOM 870 N N . VAL A 1 108 ? -24.963 -3.374 11.562 1.00 91.25 108 VAL A N 1
ATOM 871 C CA . VAL A 1 108 ? -24.925 -4.350 12.656 1.00 91.25 108 VAL A CA 1
ATOM 872 C C . VAL A 1 108 ? -24.626 -3.660 13.976 1.00 91.25 108 VAL A C 1
ATOM 874 O O . VAL A 1 108 ? -23.967 -2.615 14.035 1.00 91.25 108 VAL A O 1
ATOM 877 N N . SER A 1 109 ? -25.138 -4.258 15.039 1.00 90.75 109 SER A N 1
ATOM 878 C CA . SER A 1 109 ? -24.896 -3.854 16.414 1.00 90.75 109 SER A CA 1
ATOM 879 C C . SER A 1 109 ? -23.742 -4.686 16.965 1.00 90.75 109 SER A C 1
ATOM 881 O O . SER A 1 109 ? -23.782 -5.918 16.948 1.00 90.75 109 SER A O 1
ATOM 883 N N . LEU A 1 110 ? -22.705 -4.007 17.438 1.00 89.62 110 LEU A N 1
ATOM 884 C CA . LEU A 1 110 ? -21.514 -4.586 18.045 1.00 89.62 110 LEU A CA 1
ATOM 885 C C . LEU A 1 110 ? -21.537 -4.305 19.546 1.00 89.62 110 LEU A C 1
ATOM 887 O O . LEU A 1 110 ? -21.874 -3.197 19.964 1.00 89.62 110 LEU A O 1
ATOM 891 N N . LYS A 1 111 ? -21.137 -5.283 20.353 1.00 85.81 111 LYS A N 1
ATOM 892 C CA . LYS A 1 111 ? -21.002 -5.146 21.803 1.00 85.81 111 LYS A CA 1
ATOM 893 C C . LYS A 1 111 ? -19.529 -5.003 22.172 1.00 85.81 111 LYS A C 1
ATOM 895 O O . LYS A 1 111 ? -18.723 -5.857 21.801 1.00 85.81 111 LYS A O 1
ATOM 900 N N . THR A 1 112 ? -19.176 -3.928 22.876 1.00 84.25 112 THR A N 1
ATOM 901 C CA . THR A 1 112 ? -17.838 -3.761 23.464 1.00 84.25 112 THR A CA 1
ATOM 902 C C . THR A 1 112 ? -17.670 -4.602 24.729 1.00 84.25 112 THR A C 1
ATOM 904 O O . THR A 1 112 ? -18.656 -5.020 25.339 1.00 84.25 112 THR A O 1
ATOM 907 N N . ILE A 1 113 ? -16.419 -4.810 25.159 1.00 80.56 113 ILE A N 1
ATOM 908 C CA . ILE A 1 113 ? -16.079 -5.464 26.442 1.00 80.56 113 ILE A CA 1
ATOM 909 C C . ILE A 1 113 ? -16.814 -4.811 27.622 1.00 80.56 113 ILE A C 1
ATOM 911 O O . ILE A 1 113 ? -17.334 -5.514 28.481 1.00 80.56 113 ILE A O 1
ATOM 915 N N . ASP A 1 114 ? -16.953 -3.483 27.608 1.00 81.12 114 ASP A N 1
ATOM 916 C CA . ASP A 1 114 ? -17.652 -2.716 28.651 1.00 81.12 114 ASP A CA 1
ATOM 917 C C . ASP A 1 114 ? -19.185 -2.905 28.631 1.00 81.12 114 ASP A C 1
ATOM 919 O O . ASP A 1 114 ? -19.918 -2.203 29.325 1.00 81.12 114 ASP A O 1
ATOM 923 N N . GLY A 1 115 ? -19.706 -3.786 27.771 1.00 80.12 115 GLY A N 1
ATOM 924 C CA . GLY A 1 115 ? -21.130 -4.082 27.632 1.00 80.12 115 GLY A CA 1
ATOM 925 C C . GLY A 1 115 ? -21.929 -3.061 26.817 1.00 80.12 115 GLY A C 1
ATOM 926 O O . GLY A 1 115 ? -23.110 -3.295 26.557 1.00 80.12 115 GLY A O 1
ATOM 927 N N . LYS A 1 116 ? -21.309 -1.960 26.371 1.00 84.88 116 LYS A N 1
ATOM 928 C CA . LYS A 1 116 ? -21.967 -0.950 25.528 1.00 84.88 116 LYS A CA 1
ATOM 929 C C . LYS A 1 116 ? -22.226 -1.498 24.127 1.00 84.88 116 LYS A C 1
ATOM 931 O O . LYS A 1 116 ? -21.409 -2.216 23.555 1.00 84.88 116 LYS A O 1
ATOM 936 N N . THR A 1 117 ? -23.365 -1.114 23.562 1.00 88.06 117 THR A N 1
ATOM 937 C CA . THR A 1 117 ? -23.728 -1.473 22.188 1.00 88.06 117 THR A CA 1
ATOM 938 C C . THR A 1 117 ? -23.485 -0.280 21.275 1.00 88.06 117 THR A C 1
ATOM 940 O O . THR A 1 117 ? -23.969 0.817 21.544 1.00 88.06 117 THR A O 1
ATOM 943 N N . ILE A 1 118 ? -22.723 -0.491 20.203 1.00 89.25 118 ILE A N 1
ATOM 944 C CA . ILE A 1 118 ? -22.469 0.501 19.157 1.00 89.25 118 ILE A CA 1
ATOM 945 C C . ILE A 1 118 ? -22.952 -0.033 17.811 1.00 89.25 118 ILE A C 1
ATOM 947 O O . ILE A 1 118 ? -22.830 -1.221 17.530 1.00 89.25 118 ILE A O 1
ATOM 951 N N . THR A 1 119 ? -23.464 0.840 16.949 1.00 89.56 119 THR A N 1
ATOM 952 C CA . THR A 1 119 ? -23.867 0.468 15.588 1.00 89.56 119 THR A CA 1
ATOM 953 C C . THR A 1 119 ? -22.790 0.841 14.575 1.00 89.56 119 THR A C 1
ATOM 955 O O . THR A 1 119 ? -22.147 1.901 14.649 1.00 89.56 119 THR A O 1
ATOM 958 N N . ARG A 1 120 ? -22.562 -0.053 13.610 1.00 88.69 120 ARG A N 1
ATOM 959 C CA . ARG A 1 120 ? -21.617 0.161 12.510 1.00 88.69 120 ARG A CA 1
ATOM 960 C C . ARG A 1 120 ? -22.178 -0.371 11.187 1.00 88.69 120 ARG A C 1
ATOM 962 O O . ARG A 1 120 ? -22.802 -1.431 11.180 1.00 88.69 120 ARG A O 1
ATOM 969 N N . PRO A 1 121 ? -21.965 0.346 10.067 1.00 89.56 121 PRO A N 1
ATOM 970 C CA . PRO A 1 121 ? -22.269 -0.184 8.743 1.00 89.56 121 PRO A CA 1
ATOM 971 C C . PRO A 1 121 ? -21.447 -1.441 8.456 1.00 89.56 121 PRO A C 1
ATOM 973 O O . PRO A 1 121 ? -20.259 -1.466 8.780 1.00 89.56 121 PRO A O 1
ATOM 976 N N . VAL A 1 122 ? -22.047 -2.431 7.792 1.00 86.62 122 VAL A N 1
ATOM 977 C CA . VAL A 1 122 ? -21.369 -3.684 7.401 1.00 86.62 122 VAL A CA 1
ATOM 978 C C . VAL A 1 122 ? -20.121 -3.398 6.561 1.00 86.62 122 VAL A C 1
ATOM 980 O O . VAL A 1 122 ? -19.074 -3.980 6.807 1.00 86.62 122 VAL A O 1
ATOM 983 N N . ALA A 1 123 ? -20.179 -2.406 5.667 1.00 83.88 123 ALA A N 1
ATOM 984 C CA . ALA A 1 123 ? -19.044 -1.983 4.839 1.00 83.88 123 ALA A CA 1
ATOM 985 C C . ALA A 1 123 ? -17.817 -1.474 5.629 1.00 83.88 123 ALA A C 1
ATOM 987 O O . ALA A 1 123 ? -16.749 -1.295 5.054 1.00 83.88 123 ALA A O 1
ATOM 988 N N . LYS A 1 124 ? -17.956 -1.192 6.933 1.00 79.69 124 LYS A N 1
ATOM 989 C CA . LYS A 1 124 ? -16.859 -0.754 7.815 1.00 79.69 124 LYS A CA 1
ATOM 990 C C . LYS A 1 124 ? -16.399 -1.848 8.779 1.00 79.69 124 LYS A C 1
ATOM 992 O O . LYS A 1 124 ? -15.709 -1.547 9.753 1.00 79.69 124 LYS A O 1
ATOM 997 N N . ILE A 1 125 ? -16.822 -3.087 8.557 1.00 81.06 125 ILE A N 1
ATOM 998 C CA . ILE A 1 125 ? -16.518 -4.229 9.412 1.00 81.06 125 ILE A CA 1
ATOM 999 C C . ILE A 1 125 ? -15.772 -5.252 8.572 1.00 81.06 125 ILE A C 1
ATOM 1001 O O . ILE A 1 125 ? -16.195 -5.588 7.472 1.00 81.06 125 ILE A O 1
ATOM 1005 N N . ALA A 1 126 ? -14.666 -5.748 9.114 1.00 75.44 126 ALA A N 1
ATOM 1006 C CA . ALA A 1 126 ? -13.948 -6.885 8.570 1.00 75.44 126 ALA A CA 1
ATOM 1007 C C . ALA A 1 126 ? -14.111 -8.054 9.542 1.00 75.44 126 ALA A C 1
ATOM 1009 O O . ALA A 1 126 ? -13.894 -7.892 10.747 1.00 75.44 126 ALA A O 1
ATOM 1010 N N . LEU A 1 127 ? -14.513 -9.213 9.022 1.00 71.94 127 LEU A N 1
ATOM 1011 C CA . LEU A 1 127 ? -14.467 -10.454 9.783 1.00 71.94 127 LEU A CA 1
ATOM 1012 C C . LEU A 1 127 ? -13.000 -10.850 9.938 1.00 71.94 127 LEU A C 1
ATOM 1014 O O . LEU A 1 127 ? -12.251 -10.879 8.964 1.00 71.94 127 LEU A O 1
ATOM 1018 N N . LEU A 1 128 ? -12.592 -11.114 11.174 1.00 66.62 128 LEU A N 1
ATOM 1019 C CA . LEU A 1 128 ? -11.283 -11.684 11.451 1.00 66.62 128 LEU A CA 1
ATOM 1020 C C . LEU A 1 128 ? -11.438 -13.207 11.488 1.00 66.62 128 LEU A C 1
ATOM 1022 O O . LEU A 1 128 ? -12.375 -13.675 12.139 1.00 66.62 128 LEU A O 1
ATOM 1026 N N . PRO A 1 129 ? -10.549 -13.971 10.832 1.00 60.50 129 PRO A N 1
ATOM 1027 C CA . PRO A 1 129 ? -10.510 -15.415 10.992 1.00 60.50 129 PRO A CA 1
ATOM 1028 C C . PRO A 1 129 ? -10.040 -15.714 12.418 1.00 60.50 129 PRO A C 1
ATOM 1030 O O . PRO A 1 129 ? -8.850 -15.671 12.723 1.00 60.50 129 PRO A O 1
ATOM 1033 N N . LEU A 1 130 ? -10.990 -15.923 13.322 1.00 60.00 130 LEU A N 1
ATOM 1034 C CA . LEU A 1 130 ? -10.721 -16.496 14.632 1.00 60.00 130 LEU A CA 1
ATOM 1035 C C . LEU A 1 130 ? -10.884 -18.005 14.461 1.00 60.00 130 LEU A C 1
ATOM 1037 O O . LEU A 1 130 ? -11.926 -18.449 13.986 1.00 60.00 130 LEU A O 1
ATOM 1041 N N . GLN A 1 131 ? -9.833 -18.766 14.766 1.00 52.09 131 GLN A N 1
ATOM 1042 C CA . GLN A 1 131 ? -9.965 -20.208 14.960 1.00 52.09 131 GLN A CA 1
ATOM 1043 C C . GLN A 1 131 ? -10.878 -20.429 16.171 1.00 52.09 131 GLN A C 1
ATOM 1045 O O . GLN A 1 131 ? -10.683 -19.767 17.197 1.00 52.09 131 GLN A O 1
ATOM 1050 N N . ASP A 1 132 ? -11.881 -21.292 16.007 1.00 42.38 132 ASP A N 1
ATOM 1051 C CA . ASP A 1 132 ? -12.714 -21.791 17.107 1.00 42.38 132 ASP A CA 1
ATOM 1052 C C . ASP A 1 132 ? -11.890 -22.632 18.097 1.00 42.38 132 ASP A C 1
ATOM 1054 O O . ASP A 1 132 ? -10.945 -23.329 17.653 1.00 42.38 132 ASP A O 1
#